Protein AF-A0A1V4QYN4-F1 (afdb_monomer)

Mean predicted aligned error: 6.26 Å

Structure (mmCIF, N/CA/C/O backbone):
data_AF-A0A1V4QYN4-F1
#
_entry.id   AF-A0A1V4QYN4-F1
#
loop_
_atom_site.group_PDB
_atom_site.id
_atom_site.type_symbol
_atom_site.label_atom_id
_atom_site.label_alt_id
_atom_site.label_comp_id
_atom_site.label_asym_id
_atom_site.label_entity_id
_atom_site.label_seq_id
_atom_site.pdbx_PDB_ins_code
_atom_site.Cartn_x
_atom_site.Cartn_y
_atom_site.Cartn_z
_atom_site.occupancy
_atom_site.B_iso_or_equiv
_atom_site.auth_seq_id
_atom_site.auth_comp_id
_atom_site.auth_asym_id
_atom_site.auth_atom_id
_atom_site.pdbx_PDB_model_num
ATOM 1 N N . ASN A 1 1 ? 9.919 11.932 0.056 1.00 75.44 1 ASN A N 1
ATOM 2 C CA . ASN A 1 1 ? 8.715 11.100 -0.126 1.00 75.44 1 ASN A CA 1
ATOM 3 C C . ASN A 1 1 ? 7.530 12.043 -0.105 1.00 75.44 1 ASN A C 1
ATOM 5 O O . ASN A 1 1 ? 7.481 12.871 0.798 1.00 75.44 1 ASN A O 1
ATOM 9 N N . THR A 1 2 ? 6.649 11.959 -1.093 1.00 84.62 2 THR A N 1
ATOM 10 C CA . THR A 1 2 ? 5.415 12.741 -1.140 1.00 84.62 2 THR A CA 1
ATOM 11 C C . THR A 1 2 ? 4.252 11.766 -1.206 1.00 84.62 2 THR A C 1
ATOM 13 O O . THR A 1 2 ? 4.179 10.945 -2.116 1.00 84.62 2 THR A O 1
ATOM 16 N N . ILE A 1 3 ? 3.348 11.860 -0.236 1.00 85.31 3 ILE A N 1
ATOM 17 C CA . ILE A 1 3 ? 2.154 11.022 -0.152 1.00 85.31 3 ILE A CA 1
ATOM 18 C C . ILE A 1 3 ? 0.945 11.941 -0.277 1.00 85.31 3 ILE A C 1
ATOM 20 O O . ILE A 1 3 ? 0.832 12.931 0.445 1.00 85.31 3 ILE A O 1
ATOM 24 N N . LEU A 1 4 ? 0.052 11.613 -1.202 1.00 85.38 4 LEU A N 1
ATOM 25 C CA . LEU A 1 4 ? -1.245 12.247 -1.376 1.00 85.38 4 LEU A CA 1
ATOM 26 C C . LEU A 1 4 ? -2.311 11.197 -1.075 1.00 85.38 4 LEU A C 1
ATOM 28 O O . LEU A 1 4 ? -2.322 10.134 -1.688 1.00 85.38 4 LEU A O 1
ATOM 32 N N . SER A 1 5 ? -3.200 11.479 -0.129 1.00 83.44 5 SER A N 1
ATOM 33 C CA . SER A 1 5 ? -4.277 10.563 0.245 1.00 83.44 5 SER A CA 1
ATOM 34 C C . SER A 1 5 ? -5.607 11.303 0.264 1.00 83.44 5 SER A C 1
ATOM 36 O O . SER A 1 5 ? -5.699 12.429 0.756 1.00 83.44 5 SER A O 1
ATOM 38 N N . ALA A 1 6 ? -6.630 10.668 -0.294 1.00 84.00 6 ALA A N 1
ATOM 39 C CA . ALA A 1 6 ? -8.005 11.131 -0.308 1.00 84.00 6 ALA A CA 1
ATOM 40 C C . ALA A 1 6 ? -8.902 10.021 0.245 1.00 84.00 6 ALA A C 1
ATOM 42 O O . ALA A 1 6 ? -8.938 8.915 -0.290 1.00 84.00 6 ALA A O 1
ATOM 43 N N . ASN A 1 7 ? -9.647 10.330 1.305 1.00 82.88 7 ASN A N 1
ATOM 44 C CA . ASN A 1 7 ? -10.558 9.391 1.952 1.00 82.88 7 ASN A CA 1
ATOM 45 C C . ASN A 1 7 ? -11.993 9.895 1.821 1.00 82.88 7 ASN A C 1
ATOM 47 O O . ASN A 1 7 ? -12.293 11.033 2.187 1.00 82.88 7 ASN A O 1
ATOM 51 N N . GLN A 1 8 ? -12.884 9.040 1.324 1.00 81.12 8 GLN A N 1
ATOM 52 C CA . GLN A 1 8 ? -14.311 9.316 1.231 1.00 81.12 8 GLN A CA 1
ATOM 53 C C . GLN A 1 8 ? -15.087 8.293 2.055 1.00 81.12 8 GLN A C 1
ATOM 55 O O . GLN A 1 8 ? -15.135 7.104 1.743 1.00 81.12 8 GLN A O 1
ATOM 60 N N . PHE A 1 9 ? -15.747 8.773 3.103 1.00 78.12 9 PHE A N 1
ATOM 61 C CA . PHE A 1 9 ? -16.709 7.971 3.848 1.00 78.12 9 PHE A CA 1
ATOM 62 C C . PHE A 1 9 ? -17.996 7.870 3.041 1.00 78.12 9 PHE A C 1
ATOM 64 O O . PHE A 1 9 ? -18.507 8.883 2.560 1.00 78.12 9 PHE A O 1
ATOM 71 N N . VAL A 1 10 ? -18.521 6.657 2.882 1.00 68.94 10 VAL A N 1
ATOM 72 C CA . VAL A 1 10 ? -19.767 6.458 2.142 1.00 68.94 10 VAL A CA 1
ATOM 73 C C . VAL A 1 10 ? -20.922 6.542 3.130 1.00 68.94 10 VAL A C 1
ATOM 75 O O . VAL A 1 10 ? -21.039 5.665 3.991 1.00 68.94 10 VAL A O 1
ATOM 78 N N . PRO A 1 11 ? -21.803 7.553 3.029 1.00 56.50 11 PRO A N 1
ATOM 79 C CA . PRO A 1 11 ? -23.058 7.542 3.761 1.00 56.50 11 PRO A CA 1
ATOM 80 C C . PRO A 1 11 ? -23.957 6.461 3.141 1.00 56.50 11 PRO A C 1
ATOM 82 O O . PRO A 1 11 ? -24.720 6.717 2.216 1.00 56.50 11 PRO A O 1
ATOM 85 N N . SER A 1 12 ? -23.814 5.222 3.609 1.00 56.56 12 SER A N 1
ATOM 86 C CA . SER A 1 12 ? -24.627 4.073 3.200 1.00 56.56 12 SER A CA 1
ATOM 87 C C . SER A 1 12 ? -25.455 3.551 4.386 1.00 56.56 12 SER A C 1
ATOM 89 O O . SER A 1 12 ? -25.139 3.873 5.536 1.00 56.56 12 SER A O 1
ATOM 91 N N . PRO A 1 13 ? -26.487 2.713 4.154 1.00 57.06 13 PRO A N 1
ATOM 92 C CA . PRO A 1 13 ? -27.211 2.024 5.229 1.00 57.06 13 PRO A CA 1
ATOM 93 C C . PRO A 1 13 ? -26.289 1.189 6.137 1.00 57.06 13 PRO A C 1
ATOM 95 O O . PRO A 1 13 ? -26.601 0.975 7.308 1.00 57.06 13 PRO A O 1
ATOM 98 N N . LEU A 1 14 ? -25.135 0.759 5.612 1.00 58.41 14 LEU A N 1
ATOM 99 C CA . LEU A 1 14 ? -24.019 0.201 6.369 1.00 58.41 14 LEU A CA 1
ATOM 100 C C . LEU A 1 14 ? -23.172 1.368 6.893 1.00 58.41 14 LEU A C 1
ATOM 102 O O . LEU A 1 14 ? -22.315 1.914 6.189 1.00 58.41 14 LEU A O 1
ATOM 106 N N . LYS A 1 15 ? -23.471 1.807 8.119 1.00 64.38 15 LYS A N 1
ATOM 107 C CA . LYS A 1 15 ? -22.737 2.889 8.782 1.00 64.38 15 LYS A CA 1
ATOM 108 C C . LYS A 1 15 ? -21.242 2.536 8.857 1.00 64.38 15 LYS A C 1
ATOM 110 O O . LYS A 1 15 ? -20.898 1.393 9.140 1.00 64.38 15 LYS A O 1
ATOM 115 N N . HIS A 1 16 ? -20.380 3.538 8.666 1.00 75.69 16 HIS A N 1
ATOM 116 C CA . HIS A 1 16 ? -18.927 3.493 8.909 1.00 75.69 16 HIS A CA 1
ATOM 117 C C . HIS A 1 16 ? -18.035 2.779 7.872 1.00 75.69 16 HIS A C 1
ATOM 119 O O . HIS A 1 16 ? -16.859 2.536 8.141 1.00 75.69 16 HIS A O 1
ATOM 125 N N . HIS A 1 17 ? -18.551 2.498 6.676 1.00 88.31 17 HIS A N 1
ATOM 126 C CA . HIS A 1 17 ? -17.729 2.066 5.542 1.00 88.31 17 HIS A CA 1
ATOM 127 C C . HIS A 1 17 ? -17.069 3.268 4.848 1.00 88.31 17 HIS A C 1
ATOM 129 O O . HIS A 1 17 ? -17.608 4.380 4.845 1.00 88.31 17 HIS A O 1
ATOM 135 N N . GLY A 1 18 ? -15.911 3.055 4.227 1.00 88.81 18 GLY A N 1
ATOM 136 C CA . GLY A 1 18 ? -15.192 4.121 3.533 1.00 88.81 18 GLY A CA 1
ATOM 137 C C . GLY A 1 18 ? -14.299 3.611 2.416 1.00 88.81 18 GLY A C 1
ATOM 138 O O . GLY A 1 18 ? -13.887 2.455 2.417 1.00 88.81 18 GLY A O 1
ATOM 139 N N . PHE A 1 19 ? -13.998 4.497 1.476 1.00 90.88 19 PHE A N 1
ATOM 140 C CA . PHE A 1 19 ? -12.993 4.282 0.447 1.00 90.88 19 PHE A CA 1
ATOM 141 C C . PHE A 1 19 ? -11.798 5.198 0.693 1.00 90.88 19 PHE A C 1
ATOM 143 O O . PHE A 1 19 ? -11.971 6.370 1.036 1.00 90.88 19 PHE A O 1
ATOM 150 N N . GLY A 1 20 ? -10.599 4.663 0.504 1.00 91.94 20 GLY A N 1
ATOM 151 C CA . GLY A 1 20 ? -9.348 5.406 0.522 1.00 91.94 20 GLY A CA 1
ATOM 152 C C . GLY A 1 20 ? -8.654 5.286 -0.825 1.00 91.94 20 GLY A C 1
ATOM 153 O O . GLY A 1 20 ? -8.543 4.194 -1.372 1.00 91.94 20 GLY A O 1
ATOM 154 N N . LEU A 1 21 ? -8.192 6.407 -1.365 1.00 93.88 21 LEU A N 1
ATOM 155 C CA . LEU A 1 21 ? -7.305 6.453 -2.518 1.00 93.88 21 LEU A CA 1
ATOM 156 C C . LEU A 1 21 ? -6.004 7.116 -2.080 1.00 93.88 21 LEU A C 1
ATOM 158 O O . LEU A 1 21 ? -6.004 8.267 -1.646 1.00 93.88 21 LEU A O 1
ATOM 162 N N . THR A 1 22 ? -4.893 6.407 -2.223 1.00 95.25 22 THR A N 1
ATOM 163 C CA . THR A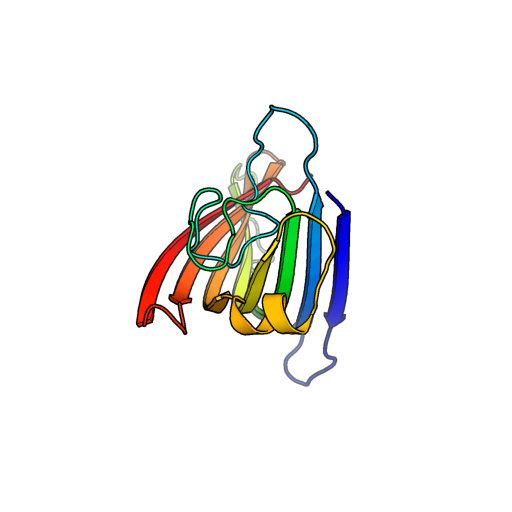 1 22 ? -3.571 6.899 -1.840 1.00 95.25 22 THR A CA 1
ATOM 164 C C . THR A 1 22 ? -2.625 6.810 -3.024 1.00 95.25 22 THR A C 1
ATOM 166 O O . THR A 1 22 ? -2.465 5.750 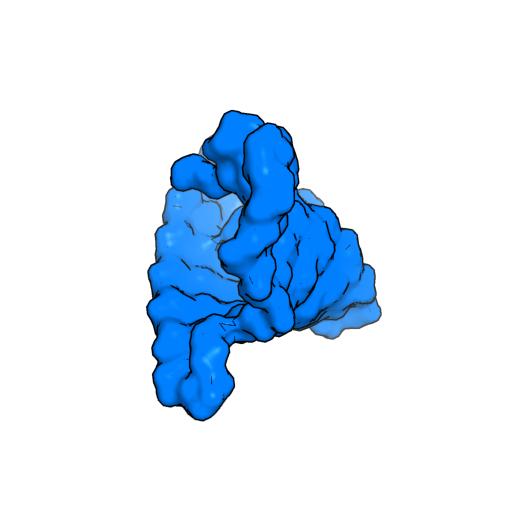-3.616 1.00 95.25 22 THR A O 1
ATOM 169 N N . ALA A 1 23 ? -1.972 7.919 -3.351 1.00 95.19 23 ALA A N 1
ATOM 170 C CA . ALA A 1 23 ? -0.875 7.985 -4.299 1.00 95.19 23 ALA A CA 1
ATOM 171 C C . ALA A 1 23 ? 0.414 8.342 -3.548 1.00 95.19 23 ALA A C 1
ATOM 173 O O . ALA A 1 23 ? 0.484 9.353 -2.850 1.00 95.19 23 ALA A O 1
ATOM 174 N N . SER A 1 24 ? 1.441 7.512 -3.683 1.00 95.00 24 SER A N 1
ATOM 175 C CA . SER A 1 24 ? 2.729 7.673 -3.012 1.00 95.00 24 SER A CA 1
ATOM 176 C C . SER A 1 24 ? 3.826 7.746 -4.057 1.00 95.00 24 SER A C 1
ATOM 178 O O . SER A 1 24 ? 3.963 6.840 -4.880 1.00 95.00 24 SER A O 1
ATOM 180 N N . ILE A 1 25 ? 4.592 8.836 -4.038 1.00 94.06 25 ILE A N 1
ATOM 181 C CA . ILE A 1 25 ? 5.747 9.028 -4.906 1.00 94.06 25 ILE A CA 1
ATOM 182 C C . ILE A 1 25 ? 7.011 9.182 -4.067 1.00 94.06 25 ILE A C 1
ATOM 184 O O . ILE A 1 25 ? 7.170 10.096 -3.249 1.00 94.06 25 ILE A O 1
ATOM 188 N N . GLN A 1 26 ? 7.961 8.290 -4.311 1.00 93.44 26 GLN A N 1
ATOM 189 C CA . GLN A 1 26 ? 9.272 8.333 -3.688 1.00 93.44 26 GLN A CA 1
ATOM 190 C C . GLN A 1 26 ? 10.321 8.560 -4.763 1.00 93.44 26 GLN A C 1
ATOM 192 O O . GLN A 1 26 ? 10.344 7.879 -5.781 1.00 93.44 26 GLN A O 1
ATOM 197 N N . GLN A 1 27 ? 11.191 9.538 -4.535 1.00 91.69 27 GLN A N 1
ATOM 198 C CA . GLN A 1 27 ? 12.322 9.837 -5.400 1.00 91.69 27 GLN A CA 1
ATOM 199 C C . GLN A 1 27 ? 13.576 9.883 -4.543 1.00 91.69 27 GLN A C 1
ATOM 201 O O . GLN A 1 27 ? 13.604 10.552 -3.508 1.00 91.69 27 GLN A O 1
ATOM 206 N N . GLN A 1 28 ? 14.595 9.161 -4.984 1.00 87.69 28 GLN A N 1
ATOM 207 C CA . GLN A 1 28 ? 15.888 9.082 -4.333 1.00 87.69 28 GLN A CA 1
ATOM 208 C C . GLN A 1 28 ? 16.974 9.602 -5.273 1.00 87.69 28 GLN A C 1
ATOM 210 O O . GLN A 1 28 ? 16.979 9.321 -6.472 1.00 87.69 28 GLN A O 1
ATOM 215 N N . SER A 1 29 ? 17.920 10.350 -4.717 1.00 84.38 29 SER A N 1
ATOM 216 C CA . SER A 1 29 ? 19.093 10.861 -5.425 1.00 84.38 29 SER A CA 1
ATOM 217 C C . SER A 1 29 ? 20.367 10.510 -4.664 1.00 84.38 29 SER A C 1
ATOM 219 O O . SER A 1 29 ? 20.370 10.514 -3.434 1.00 84.38 29 SER A O 1
ATOM 221 N N . GLY A 1 30 ? 21.461 10.267 -5.388 1.00 83.88 30 GLY A N 1
ATOM 222 C CA . GLY A 1 30 ? 22.762 9.929 -4.805 1.00 83.88 30 GLY A CA 1
ATOM 223 C C . GLY A 1 30 ? 22.985 8.424 -4.620 1.00 83.88 30 GLY A C 1
ATOM 224 O O . GLY A 1 30 ? 22.362 7.612 -5.302 1.00 83.88 30 GLY A O 1
ATOM 225 N N . LEU A 1 31 ? 23.920 8.075 -3.730 1.00 80.19 31 LEU A N 1
ATOM 226 C CA . LEU A 1 31 ? 24.398 6.700 -3.496 1.00 80.19 31 LEU A CA 1
ATOM 227 C C . LEU A 1 31 ? 23.699 5.980 -2.329 1.00 80.19 31 LEU A C 1
ATOM 229 O O . LEU A 1 31 ? 23.931 4.794 -2.120 1.00 80.19 31 LEU A O 1
ATOM 233 N N . LEU A 1 32 ? 22.886 6.689 -1.542 1.00 79.62 32 LEU A N 1
ATOM 234 C CA . LEU A 1 32 ? 22.200 6.127 -0.377 1.00 79.62 32 LEU A CA 1
ATOM 235 C C . LEU A 1 32 ? 20.880 5.498 -0.798 1.00 79.62 32 LEU A C 1
ATOM 237 O O . LEU A 1 32 ? 20.100 6.179 -1.455 1.00 79.62 32 LEU A O 1
ATOM 241 N N . TYR A 1 33 ? 20.630 4.256 -0.374 1.00 79.31 33 TYR A N 1
ATOM 242 C CA . TYR A 1 33 ? 19.381 3.526 -0.597 1.00 79.31 33 TYR A CA 1
ATOM 243 C C . TYR A 1 33 ? 18.502 3.539 0.651 1.00 79.31 33 TYR A C 1
ATOM 245 O O . TYR A 1 33 ? 18.965 3.229 1.748 1.00 79.31 33 TYR A O 1
ATOM 253 N N . TYR A 1 34 ? 17.233 3.901 0.472 1.00 81.06 34 TYR A N 1
ATOM 254 C CA . TYR A 1 34 ? 16.231 3.909 1.533 1.00 81.06 34 TYR A CA 1
ATOM 255 C C . TYR A 1 34 ? 15.158 2.859 1.280 1.00 81.06 34 TYR A C 1
ATOM 257 O O . TYR A 1 34 ? 14.868 2.500 0.138 1.00 81.06 34 TYR A O 1
ATOM 265 N N . ASN A 1 35 ? 14.514 2.427 2.361 1.00 85.75 35 ASN A N 1
ATOM 266 C CA . ASN A 1 35 ? 13.350 1.565 2.268 1.00 85.75 35 ASN A CA 1
ATOM 267 C C . ASN A 1 35 ? 12.219 2.282 1.491 1.00 85.75 35 ASN A C 1
ATOM 269 O O . ASN A 1 35 ? 11.914 3.454 1.732 1.00 85.75 35 ASN A O 1
ATOM 273 N N . LYS A 1 36 ? 11.624 1.564 0.534 1.00 89.25 36 LYS A N 1
ATOM 274 C CA . LYS A 1 36 ? 10.545 2.016 -0.352 1.00 89.25 36 LYS A CA 1
ATOM 275 C C . LYS A 1 36 ? 9.197 1.351 -0.058 1.00 89.25 36 LYS A C 1
ATOM 277 O O . LYS A 1 36 ? 8.268 1.545 -0.830 1.00 89.25 36 LYS A O 1
ATOM 282 N N . SER A 1 37 ? 9.036 0.627 1.054 1.00 87.06 37 SER A N 1
ATOM 283 C CA . SER A 1 37 ? 7.808 -0.119 1.390 1.00 87.06 37 SER A CA 1
ATOM 284 C C . SER A 1 37 ? 6.518 0.717 1.349 1.00 87.06 37 SER A C 1
ATOM 286 O O . SER A 1 37 ? 5.452 0.149 1.160 1.00 87.06 37 SER A O 1
ATOM 288 N N . MET A 1 38 ? 6.589 2.048 1.491 1.00 87.50 38 MET A N 1
ATOM 289 C CA . MET A 1 38 ? 5.427 2.950 1.382 1.00 87.50 38 MET A CA 1
ATOM 290 C C . MET A 1 38 ? 5.103 3.413 -0.051 1.00 87.50 38 MET A C 1
ATOM 292 O O . MET A 1 38 ? 4.126 4.131 -0.251 1.00 87.50 38 MET A O 1
ATOM 296 N N . SER A 1 39 ? 5.937 3.094 -1.042 1.00 92.31 39 SER A N 1
ATOM 297 C CA . SER A 1 39 ? 5.796 3.518 -2.446 1.00 92.31 39 SER A CA 1
ATOM 298 C C . SER A 1 39 ? 5.863 2.351 -3.436 1.00 92.31 39 SER A C 1
ATOM 300 O O . SER A 1 39 ? 5.977 2.573 -4.638 1.00 92.31 39 SER A O 1
ATOM 302 N N . ILE A 1 40 ? 5.744 1.116 -2.940 1.00 95.06 40 ILE A N 1
ATOM 303 C CA . ILE A 1 40 ? 5.673 -0.109 -3.743 1.00 95.06 40 ILE A CA 1
ATOM 304 C C . ILE A 1 40 ? 4.405 -0.903 -3.391 1.00 95.06 40 ILE A C 1
ATOM 306 O O . ILE A 1 40 ? 3.922 -0.797 -2.261 1.00 95.06 40 ILE A O 1
ATOM 310 N N . PRO A 1 41 ? 3.853 -1.710 -4.313 1.00 96.12 41 PRO A N 1
ATOM 311 C CA . PRO A 1 41 ? 2.653 -2.497 -4.036 1.00 96.12 41 PRO A CA 1
ATOM 312 C C . PRO A 1 41 ? 2.868 -3.507 -2.903 1.00 96.12 41 PRO A C 1
ATOM 314 O O . PRO A 1 41 ? 3.937 -4.120 -2.797 1.00 96.12 41 PRO A O 1
ATOM 317 N N . ARG A 1 42 ? 1.841 -3.742 -2.074 1.00 95.19 42 ARG A N 1
ATOM 318 C CA . ARG A 1 42 ? 1.921 -4.724 -0.981 1.00 95.19 42 ARG A CA 1
ATOM 319 C C . ARG A 1 42 ? 2.320 -6.099 -1.504 1.00 95.19 42 ARG A C 1
ATOM 321 O O . ARG A 1 42 ? 1.794 -6.564 -2.512 1.00 95.19 42 ARG A O 1
ATOM 328 N N . GLY A 1 43 ? 3.222 -6.759 -0.781 1.00 93.31 43 GLY A N 1
ATOM 329 C CA . GLY A 1 43 ? 3.745 -8.083 -1.119 1.00 93.31 43 GLY A CA 1
ATOM 330 C C . GLY A 1 43 ? 5.055 -8.070 -1.910 1.00 93.31 43 GLY A C 1
ATOM 331 O O . GLY A 1 43 ? 5.663 -9.133 -2.036 1.00 93.31 43 GLY A O 1
ATOM 332 N N . TYR A 1 44 ? 5.504 -6.921 -2.421 1.00 94.88 44 TYR A N 1
ATOM 333 C CA . TYR A 1 44 ? 6.829 -6.761 -3.034 1.00 94.88 44 TYR A CA 1
ATOM 334 C C . TYR A 1 44 ? 7.846 -6.175 -2.050 1.00 94.88 44 TYR A C 1
ATOM 336 O O . TYR A 1 44 ? 7.479 -5.599 -1.023 1.00 94.88 44 TYR A O 1
ATOM 344 N N . SER A 1 45 ? 9.124 -6.348 -2.375 1.00 93.25 45 SER A N 1
ATOM 345 C CA . SER A 1 45 ? 10.261 -5.765 -1.666 1.00 93.25 45 SER A CA 1
ATOM 346 C C . SER A 1 45 ? 10.809 -4.539 -2.399 1.00 93.25 45 SER A C 1
ATOM 348 O O . SER A 1 45 ? 10.631 -4.390 -3.606 1.00 93.25 45 SER A O 1
ATOM 350 N N . SER A 1 46 ? 11.519 -3.668 -1.677 1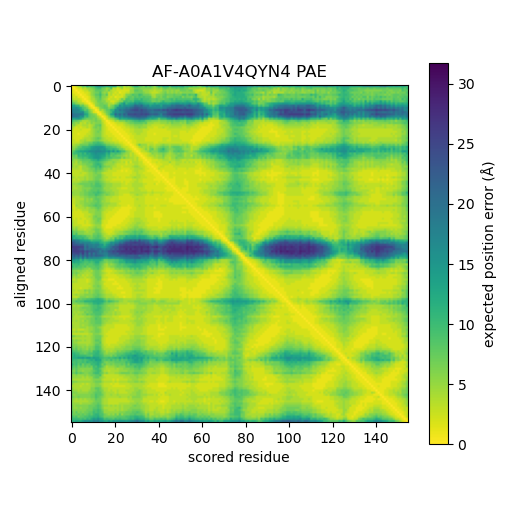.00 91.44 46 SER A N 1
ATOM 351 C CA . SER A 1 46 ? 12.203 -2.498 -2.250 1.00 91.44 46 SER A CA 1
ATOM 352 C C . SER A 1 46 ? 13.330 -2.847 -3.217 1.00 91.44 46 SER A C 1
ATOM 354 O O . SER A 1 46 ? 13.832 -1.946 -3.885 1.00 91.44 46 SER A O 1
ATOM 356 N N . ASP A 1 47 ? 13.720 -4.118 -3.241 1.00 91.94 47 ASP A N 1
ATOM 357 C CA . ASP A 1 47 ? 14.851 -4.656 -3.994 1.00 91.94 47 ASP A CA 1
ATOM 358 C C . ASP A 1 47 ? 14.366 -5.589 -5.122 1.00 91.94 47 ASP A C 1
ATOM 360 O O . ASP A 1 47 ? 15.169 -6.255 -5.770 1.00 91.94 47 ASP A O 1
ATOM 364 N N . ASP A 1 48 ? 13.048 -5.670 -5.348 1.00 93.12 48 ASP A N 1
ATOM 365 C CA . ASP A 1 48 ? 12.482 -6.476 -6.427 1.00 93.12 48 ASP A CA 1
ATOM 366 C C . ASP A 1 48 ? 12.741 -5.796 -7.785 1.00 93.12 48 ASP A C 1
ATOM 368 O O . ASP A 1 48 ? 12.180 -4.744 -8.086 1.00 93.12 48 ASP A O 1
ATOM 372 N N . GLU A 1 49 ? 13.515 -6.446 -8.658 1.00 93.31 49 GLU A N 1
ATOM 373 C CA . GLU A 1 49 ? 13.712 -6.007 -10.056 1.00 93.31 49 GLU A CA 1
ATOM 374 C C . GLU A 1 49 ? 12.394 -6.036 -10.861 1.00 93.31 49 GLU A C 1
ATOM 376 O O . GLU A 1 49 ? 12.210 -5.361 -11.876 1.00 93.31 49 GLU A O 1
ATOM 381 N N . ALA A 1 50 ? 11.430 -6.848 -10.417 1.00 91.62 50 ALA A N 1
ATOM 382 C CA . ALA A 1 50 ? 10.141 -6.995 -11.070 1.00 91.62 50 ALA A CA 1
ATOM 383 C C . ALA A 1 50 ? 9.322 -5.699 -10.985 1.00 91.62 50 ALA A C 1
ATOM 385 O O . ALA A 1 50 ? 8.809 -5.339 -9.931 1.00 91.62 5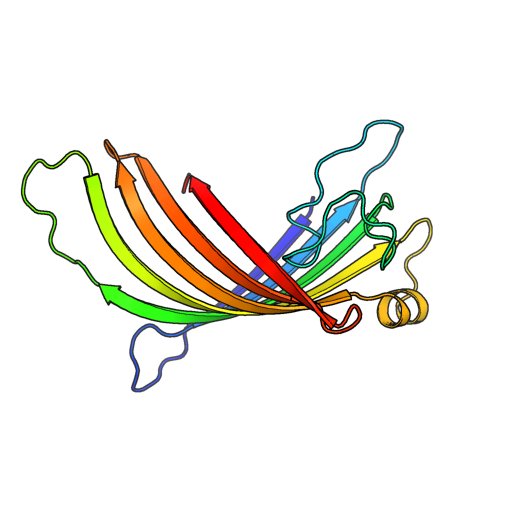0 ALA A O 1
ATOM 386 N N . GLY A 1 51 ? 9.118 -5.051 -12.135 1.00 92.88 51 GLY A N 1
ATOM 387 C CA . GLY A 1 51 ? 8.414 -3.768 -12.189 1.00 92.88 51 GLY A CA 1
ATOM 388 C C . GLY A 1 51 ? 9.293 -2.598 -11.776 1.00 92.88 51 GLY A C 1
ATOM 389 O O . GLY A 1 51 ? 8.759 -1.555 -11.401 1.00 92.88 51 GLY A O 1
ATOM 390 N N . ASP A 1 52 ? 10.613 -2.789 -11.855 1.00 95.31 52 ASP A N 1
ATOM 391 C CA . ASP A 1 52 ? 11.625 -1.770 -11.612 1.00 95.31 52 ASP A CA 1
ATOM 392 C C . ASP A 1 52 ? 11.544 -1.188 -10.186 1.00 95.31 52 ASP A C 1
ATOM 394 O O . ASP A 1 52 ? 11.926 -0.041 -9.947 1.00 95.31 52 ASP A O 1
ATOM 398 N N . LEU A 1 53 ? 11.009 -1.951 -9.222 1.00 94.25 53 LEU A N 1
ATOM 399 C CA . LEU A 1 53 ? 10.764 -1.474 -7.855 1.00 94.25 53 LEU A CA 1
ATOM 400 C C . LEU A 1 53 ? 12.070 -1.199 -7.102 1.00 94.25 53 LEU A C 1
ATOM 402 O O . LEU A 1 53 ? 12.080 -0.403 -6.160 1.00 94.25 53 LEU A O 1
ATOM 406 N N . ASP A 1 54 ? 13.177 -1.792 -7.549 1.00 92.75 54 ASP A N 1
ATOM 407 C CA . ASP A 1 54 ? 14.554 -1.563 -7.110 1.00 92.75 54 ASP A CA 1
ATOM 408 C C . ASP A 1 54 ? 15.134 -0.207 -7.561 1.00 92.75 54 ASP A C 1
ATOM 410 O O . ASP A 1 54 ? 16.049 0.316 -6.914 1.00 92.75 54 ASP A O 1
ATOM 414 N N . LEU A 1 55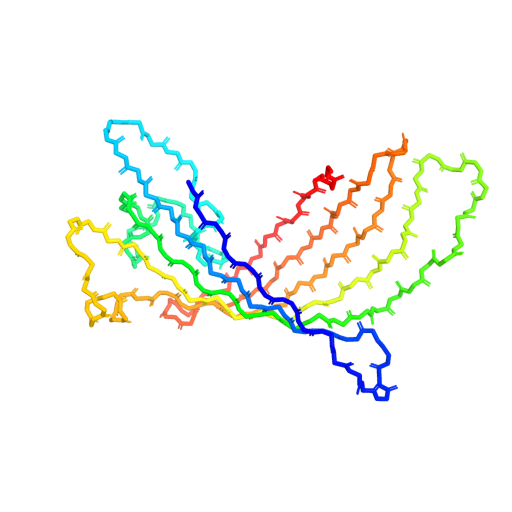 ? 14.529 0.460 -8.550 1.00 92.81 55 LEU A N 1
ATOM 415 C CA . LEU A 1 55 ? 14.997 1.754 -9.053 1.00 92.81 55 LEU A CA 1
ATOM 416 C C . LEU A 1 55 ? 14.776 2.922 -8.073 1.00 92.81 55 LEU A C 1
ATOM 418 O O . LEU A 1 55 ? 14.141 2.821 -7.014 1.00 92.81 55 LEU A O 1
ATOM 422 N N . LYS A 1 56 ? 15.362 4.075 -8.424 1.00 91.81 56 LYS A N 1
ATOM 423 C CA . LYS A 1 56 ? 15.452 5.279 -7.576 1.00 91.81 56 LYS A CA 1
ATOM 424 C C . LYS A 1 56 ? 14.132 6.015 -7.392 1.00 91.81 56 LYS A C 1
ATOM 426 O O . LYS A 1 56 ? 13.983 6.761 -6.421 1.00 91.81 56 LYS A O 1
ATOM 431 N N . LYS A 1 57 ? 13.208 5.882 -8.339 1.00 93.38 57 LYS A N 1
ATOM 432 C CA . LYS A 1 57 ? 11.918 6.566 -8.311 1.00 93.38 57 LYS A CA 1
ATOM 433 C C . LYS A 1 57 ? 10.815 5.530 -8.365 1.00 93.38 57 LYS A C 1
ATOM 435 O O . LYS A 1 57 ? 10.914 4.600 -9.150 1.00 93.38 57 LYS A O 1
ATOM 440 N N . ASN A 1 58 ? 9.805 5.687 -7.521 1.00 95.00 58 ASN A N 1
ATOM 441 C CA . ASN A 1 58 ? 8.676 4.775 -7.414 1.00 95.00 58 ASN A CA 1
ATOM 442 C C . ASN A 1 58 ? 7.377 5.551 -7.284 1.00 95.00 58 ASN A C 1
ATOM 444 O O . ASN A 1 58 ? 7.333 6.620 -6.668 1.00 95.00 58 ASN A O 1
ATOM 448 N N . LEU A 1 59 ? 6.336 4.994 -7.893 1.00 95.94 59 LEU A N 1
ATOM 449 C CA . LEU A 1 59 ? 4.979 5.498 -7.841 1.00 95.94 59 LEU A CA 1
ATOM 450 C C . LEU A 1 59 ? 4.088 4.321 -7.484 1.00 95.94 59 LEU A C 1
ATOM 452 O O . LEU A 1 59 ? 4.126 3.281 -8.139 1.00 95.94 59 LEU A O 1
ATOM 456 N N . LEU A 1 60 ? 3.272 4.523 -6.463 1.00 97.12 60 LEU A N 1
ATOM 457 C CA . LEU A 1 60 ? 2.243 3.599 -6.029 1.00 97.12 60 LEU A CA 1
ATOM 458 C C . LEU A 1 60 ? 0.915 4.335 -6.018 1.00 97.12 60 LEU A C 1
ATOM 460 O O . LEU A 1 60 ? 0.814 5.423 -5.461 1.00 97.12 60 LEU A O 1
ATOM 464 N N . THR A 1 61 ? -0.106 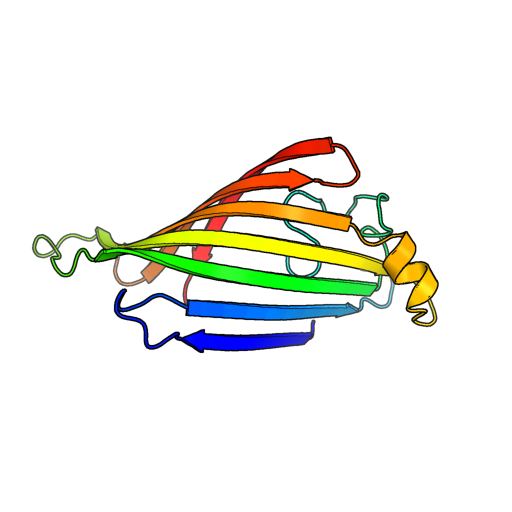3.703 -6.578 1.00 96.88 61 THR A N 1
ATOM 465 C CA . THR A 1 61 ? -1.505 4.051 -6.348 1.00 96.88 61 THR A CA 1
ATOM 466 C C . THR A 1 61 ? -2.175 2.887 -5.631 1.00 96.88 61 THR A C 1
ATOM 468 O O . THR A 1 61 ? -2.085 1.752 -6.088 1.00 96.88 61 THR A O 1
ATOM 471 N N . SER A 1 62 ? -2.833 3.164 -4.514 1.00 97.00 62 SER A N 1
ATOM 472 C CA . SER A 1 62 ? -3.571 2.202 -3.700 1.00 97.00 62 SER A CA 1
ATOM 473 C C . SER A 1 62 ? -5.022 2.647 -3.594 1.00 97.00 62 SER A C 1
ATOM 475 O O . SER A 1 62 ? -5.298 3.805 -3.274 1.00 97.00 62 SER A O 1
ATOM 477 N N . LEU A 1 63 ? -5.938 1.726 -3.872 1.00 96.75 63 LEU A N 1
ATOM 478 C CA . LEU A 1 63 ? -7.364 1.870 -3.623 1.00 96.75 63 LEU A CA 1
ATOM 479 C C . LEU A 1 63 ? -7.764 0.891 -2.524 1.00 96.75 63 LEU A C 1
ATOM 481 O O . LEU A 1 63 ? -7.546 -0.314 -2.648 1.00 96.75 63 LEU A O 1
ATOM 485 N N . GLU A 1 64 ? -8.404 1.400 -1.481 1.00 95.12 64 GLU A N 1
ATOM 486 C CA . GLU A 1 64 ? -8.836 0.615 -0.334 1.00 95.12 64 GLU A CA 1
ATOM 487 C C . GLU A 1 64 ? -10.317 0.819 -0.055 1.00 95.12 64 GLU A C 1
ATOM 489 O O . GLU A 1 64 ? -10.851 1.923 -0.147 1.00 95.12 64 GLU A O 1
ATOM 494 N N . TYR A 1 65 ? -10.986 -0.267 0.306 1.00 94.06 65 TYR A N 1
ATOM 495 C CA . TYR A 1 65 ? -12.338 -0.266 0.833 1.00 94.06 65 TYR A CA 1
ATOM 496 C C . TYR A 1 65 ? -12.298 -0.777 2.263 1.00 94.06 65 TYR A C 1
ATOM 498 O O . TYR A 1 65 ? -11.985 -1.943 2.503 1.00 94.06 65 TYR A O 1
ATOM 506 N N . HIS A 1 66 ? -12.630 0.090 3.208 1.00 91.81 66 HIS A N 1
ATOM 507 C CA . HIS A 1 66 ? -12.613 -0.197 4.632 1.00 91.81 66 HIS A CA 1
ATOM 508 C C . HIS A 1 66 ? -14.024 -0.475 5.134 1.00 91.81 66 HIS A C 1
ATOM 510 O O . HIS A 1 66 ? -14.964 0.272 4.844 1.00 91.81 66 HIS A O 1
ATOM 516 N N . PHE A 1 67 ? -14.155 -1.520 5.942 1.00 90.62 67 PHE A N 1
ATOM 517 C CA . PHE A 1 67 ? -15.391 -1.863 6.626 1.00 90.62 67 PHE A CA 1
ATOM 518 C C . PHE A 1 67 ? -15.100 -2.228 8.087 1.00 90.62 67 PHE A C 1
ATOM 520 O O . PHE A 1 67 ? -14.166 -2.983 8.377 1.00 90.62 67 PHE A O 1
ATOM 527 N N . PRO A 1 68 ? -15.876 -1.701 9.041 1.00 88.81 68 PRO A N 1
ATOM 528 C CA . PRO A 1 68 ? -15.724 -2.079 10.432 1.00 88.81 68 PRO A CA 1
ATOM 529 C C . PRO A 1 68 ? -16.323 -3.461 10.663 1.00 88.81 68 PRO A C 1
ATOM 531 O O . PRO A 1 68 ? -17.400 -3.777 10.163 1.00 88.81 68 PRO A O 1
ATOM 534 N N . ILE A 1 69 ? -15.629 -4.276 11.449 1.00 87.69 69 ILE A N 1
ATOM 535 C CA . ILE A 1 69 ? -16.100 -5.605 11.845 1.00 87.69 69 ILE A CA 1
ATOM 536 C C . ILE A 1 69 ? -16.668 -5.543 13.258 1.00 87.69 69 ILE A C 1
ATOM 538 O O . ILE A 1 69 ? -17.765 -6.036 13.509 1.00 87.69 69 ILE A O 1
ATOM 542 N N . LEU A 1 70 ? -15.929 -4.925 14.182 1.00 85.19 70 LEU A N 1
ATOM 543 C CA . LEU A 1 70 ? -16.323 -4.839 15.581 1.00 85.19 70 LEU A CA 1
ATOM 544 C C . LEU A 1 70 ? -15.859 -3.519 16.188 1.00 85.19 70 LEU A C 1
ATOM 546 O O . LEU A 1 70 ? -14.663 -3.232 16.203 1.00 85.19 70 LEU A O 1
ATOM 550 N N . TYR A 1 71 ? -16.814 -2.763 16.726 1.00 80.88 71 TYR A N 1
ATOM 551 C CA . TYR A 1 71 ? -16.552 -1.657 17.640 1.00 80.88 71 TYR A CA 1
ATOM 552 C C . TYR A 1 71 ? -16.594 -2.192 19.058 1.00 80.88 71 TYR A C 1
ATOM 554 O O . TYR A 1 71 ? -17.638 -2.649 19.531 1.00 80.88 71 TYR A O 1
ATOM 562 N N . THR A 1 72 ? -15.457 -2.138 19.730 1.00 72.69 72 THR A N 1
ATOM 563 C CA . THR A 1 72 ? -15.358 -2.546 21.123 1.00 72.69 72 THR A CA 1
ATOM 564 C C . THR A 1 72 ? -15.296 -1.265 21.943 1.00 72.69 72 THR A C 1
ATOM 566 O O . THR A 1 72 ? -14.282 -0.945 22.542 1.00 72.69 72 THR A O 1
ATOM 569 N N . ASP A 1 73 ? -16.402 -0.512 21.985 1.00 63.25 73 ASP A N 1
ATOM 570 C CA . ASP A 1 73 ? -16.543 0.731 22.776 1.00 63.25 73 ASP A CA 1
ATOM 571 C C . ASP A 1 73 ? -16.530 0.470 24.306 1.00 63.25 73 ASP A C 1
ATOM 573 O O . ASP A 1 73 ? -17.130 1.196 25.100 1.00 63.25 73 ASP A O 1
ATOM 577 N N . ARG A 1 74 ? -15.908 -0.627 24.754 1.00 56.66 74 ARG A N 1
ATOM 578 C CA . ARG A 1 74 ? -15.859 -1.075 26.146 1.00 56.66 74 ARG A CA 1
ATOM 579 C C . ARG A 1 74 ? -14.445 -1.518 26.497 1.00 56.66 74 ARG A C 1
ATOM 581 O O . ARG A 1 74 ? -14.067 -2.663 26.265 1.00 56.66 74 ARG A O 1
ATOM 588 N N . GLY A 1 75 ? -13.694 -0.621 27.130 1.00 56.19 75 GLY A N 1
ATOM 589 C CA . GLY A 1 75 ? -12.521 -1.001 27.911 1.00 56.19 75 GLY A CA 1
ATOM 590 C C . GLY A 1 75 ? -12.954 -1.725 29.189 1.00 56.19 75 GLY A C 1
ATOM 591 O O . GLY A 1 75 ? -13.842 -1.258 29.906 1.00 56.19 75 GLY A O 1
ATOM 592 N N . LEU A 1 76 ? -12.349 -2.874 29.490 1.00 52.66 76 LEU A N 1
ATOM 593 C CA . LEU A 1 76 ? -12.525 -3.544 30.780 1.00 52.66 76 LEU A CA 1
ATOM 594 C C . LEU A 1 76 ? -11.630 -2.866 31.835 1.00 52.66 76 LEU A C 1
ATOM 596 O O . LEU A 1 76 ? -10.513 -3.299 32.087 1.00 52.66 76 LEU A O 1
ATOM 600 N N . GLY A 1 77 ? -12.120 -1.797 32.470 1.00 56.91 77 GLY A N 1
ATOM 601 C CA . GLY A 1 77 ? -11.457 -1.161 33.622 1.00 56.91 77 GLY A CA 1
ATOM 602 C C . GLY A 1 77 ? -10.107 -0.488 33.313 1.00 56.91 77 GLY A C 1
ATOM 603 O O . GLY A 1 77 ? -9.883 -0.008 32.208 1.00 56.91 77 GLY A O 1
ATOM 604 N N . LEU A 1 78 ? -9.203 -0.447 34.304 1.00 58.69 78 LEU A N 1
ATOM 605 C CA . LEU A 1 78 ? -7.835 0.115 34.237 1.00 58.69 78 LEU A CA 1
ATOM 606 C C . LEU A 1 78 ? -6.850 -0.742 33.402 1.00 58.69 78 LEU A C 1
ATOM 608 O O . LEU A 1 78 ? -5.654 -0.781 33.696 1.00 58.69 78 LEU A O 1
ATOM 612 N N . MET A 1 79 ? -7.325 -1.507 32.416 1.00 61.81 79 MET A N 1
ATOM 613 C CA . MET A 1 79 ? -6.452 -2.401 31.657 1.00 61.81 79 MET A CA 1
ATOM 614 C C . MET A 1 79 ? -5.480 -1.613 30.776 1.00 61.81 79 MET A C 1
ATOM 616 O O . MET A 1 79 ? -5.864 -0.740 30.006 1.00 61.81 79 MET A O 1
ATOM 620 N N . LEU A 1 80 ? -4.201 -1.988 30.872 1.00 70.44 80 LEU A N 1
ATOM 621 C CA . LEU A 1 80 ? -3.089 -1.411 30.111 1.00 70.44 80 LEU A CA 1
ATOM 622 C C . LEU A 1 80 ? -3.190 -1.684 28.603 1.00 70.44 80 LEU A C 1
ATOM 624 O O . LEU A 1 80 ? -2.445 -1.079 27.844 1.00 70.44 80 LEU A O 1
ATOM 628 N N . TYR A 1 81 ? -4.073 -2.595 28.190 1.00 77.19 81 TYR A N 1
ATOM 629 C CA . TYR A 1 81 ? -4.357 -2.961 26.808 1.00 77.19 81 TYR A CA 1
ATOM 630 C C . TYR A 1 81 ? -5.860 -2.825 26.562 1.00 77.19 81 TYR A C 1
ATOM 632 O O . TYR A 1 81 ? -6.650 -3.501 27.228 1.00 77.19 81 TYR A O 1
ATOM 640 N N . HIS A 1 82 ? -6.255 -1.988 25.605 1.00 79.81 82 HIS A N 1
ATOM 641 C CA . HIS A 1 82 ? -7.636 -1.907 25.134 1.00 79.81 82 HIS A CA 1
ATOM 642 C C . HIS A 1 82 ? -7.703 -2.035 23.614 1.00 79.81 82 HIS A C 1
ATOM 644 O O . HIS A 1 82 ? -6.830 -1.542 22.906 1.00 79.81 82 HIS A O 1
ATOM 650 N N . VAL A 1 83 ? -8.734 -2.718 23.115 1.00 82.62 83 VAL A N 1
ATOM 651 C CA . VAL A 1 83 ? -9.043 -2.820 21.683 1.00 82.62 83 VAL A CA 1
ATOM 652 C C . VAL A 1 83 ? -10.205 -1.892 21.401 1.00 82.62 83 VAL A C 1
ATOM 654 O O . VAL A 1 83 ? -11.247 -2.045 22.026 1.00 82.62 83 VAL A O 1
ATOM 657 N N . ASP A 1 84 ? -10.038 -0.982 20.451 1.00 83.38 84 ASP A N 1
ATOM 658 C CA . ASP A 1 84 ? -11.070 -0.007 20.096 1.00 83.38 84 ASP A CA 1
ATOM 659 C C . ASP A 1 84 ? -11.902 -0.498 18.919 1.00 83.38 84 ASP A C 1
ATOM 661 O O . ASP A 1 84 ? -13.130 -0.398 18.896 1.00 83.38 84 ASP A O 1
ATOM 665 N N . LEU A 1 85 ? -11.220 -1.034 17.906 1.00 87.06 85 LEU A N 1
ATOM 666 C CA . LEU A 1 85 ? -11.841 -1.281 16.618 1.00 87.06 85 LEU A CA 1
ATOM 667 C C . LEU A 1 85 ? -11.111 -2.372 15.848 1.00 87.06 85 LEU A C 1
ATOM 669 O O . LEU A 1 85 ? -9.914 -2.267 15.586 1.00 87.06 85 LEU A O 1
ATOM 673 N N . VAL A 1 86 ? -11.867 -3.375 15.416 1.00 90.25 86 VAL A N 1
ATOM 674 C CA . VAL A 1 86 ? -11.430 -4.359 14.427 1.00 90.25 86 VAL A CA 1
ATOM 675 C C . VAL A 1 86 ? -11.998 -3.957 13.071 1.00 90.25 86 VAL A C 1
ATOM 677 O O . VAL A 1 86 ? -13.216 -3.826 12.914 1.00 90.25 86 VAL A O 1
ATOM 680 N N . LYS A 1 87 ? -11.123 -3.761 12.086 1.00 92.06 87 LYS A N 1
ATOM 681 C CA . LYS A 1 87 ? -11.470 -3.367 10.718 1.00 92.06 87 LYS A CA 1
ATOM 682 C C . LYS A 1 87 ? -11.030 -4.440 9.743 1.00 92.06 87 LYS A C 1
ATOM 684 O O . LYS A 1 87 ? -9.936 -4.988 9.859 1.00 92.06 87 LYS A O 1
ATOM 689 N N . GLY A 1 88 ? -11.865 -4.676 8.747 1.00 94.50 88 GLY A N 1
ATOM 690 C CA . GLY A 1 88 ? -11.433 -5.309 7.516 1.00 94.50 88 GLY A CA 1
ATOM 691 C C . GLY A 1 88 ? -11.178 -4.252 6.450 1.00 94.50 88 GLY A C 1
ATOM 692 O O . GLY A 1 88 ? -11.824 -3.199 6.426 1.00 94.50 88 GLY A O 1
ATOM 693 N N . SER A 1 89 ? -10.256 -4.539 5.541 1.00 95.25 89 SER A N 1
ATOM 694 C CA . SER A 1 89 ? -10.173 -3.813 4.280 1.00 95.25 89 SER A CA 1
ATOM 695 C C . SER A 1 89 ? -9.989 -4.753 3.103 1.00 95.25 89 SER A C 1
ATOM 697 O O . SER A 1 89 ? -9.412 -5.831 3.235 1.00 95.25 89 SER A O 1
ATOM 699 N N . LEU A 1 90 ? -10.497 -4.340 1.948 1.00 96.94 90 LEU A N 1
ATOM 700 C CA . LEU A 1 90 ? -10.087 -4.866 0.653 1.00 96.94 90 LEU A CA 1
ATOM 701 C C . LEU A 1 90 ? -9.193 -3.830 -0.006 1.00 96.94 90 LEU A C 1
ATOM 703 O O . LEU A 1 90 ? -9.463 -2.636 0.112 1.00 96.94 90 LEU A O 1
ATOM 707 N N . PHE A 1 91 ? -8.165 -4.278 -0.711 1.00 96.88 91 PHE A N 1
ATOM 708 C CA . PHE A 1 91 ? -7.247 -3.374 -1.380 1.00 96.88 91 PHE A CA 1
ATOM 709 C C . PHE A 1 91 ? -6.886 -3.803 -2.794 1.00 96.88 91 PHE A C 1
ATOM 711 O O . PHE A 1 91 ? -6.898 -4.992 -3.127 1.00 96.88 91 PHE A O 1
ATOM 718 N N . ALA A 1 92 ? -6.5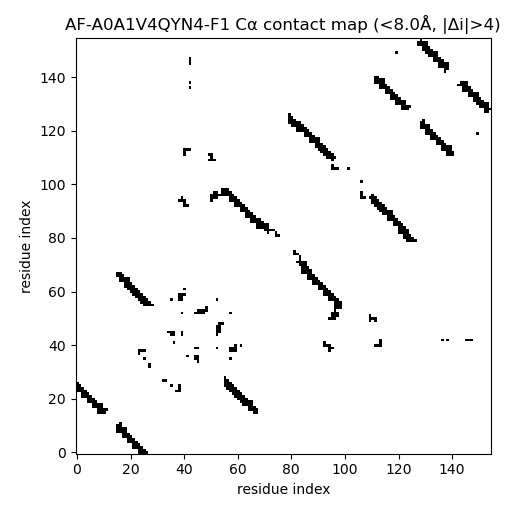18 -2.805 -3.591 1.00 97.94 92 ALA A N 1
ATOM 719 C CA . ALA A 1 92 ? -5.889 -2.943 -4.888 1.00 97.94 92 ALA A CA 1
ATOM 720 C C . ALA A 1 92 ? -4.746 -1.925 -5.008 1.00 97.94 92 ALA A C 1
ATOM 722 O O . ALA A 1 92 ? -4.983 -0.719 -5.019 1.00 97.94 92 ALA A O 1
ATOM 723 N N . ASP A 1 93 ? -3.521 -2.422 -5.132 1.00 97.38 93 ASP A N 1
ATOM 724 C CA . ASP A 1 93 ? -2.319 -1.615 -5.311 1.00 97.38 93 ASP A CA 1
ATOM 725 C C . ASP A 1 93 ? -1.826 -1.743 -6.746 1.00 97.38 93 ASP A C 1
ATOM 727 O O . ASP A 1 93 ? -1.835 -2.837 -7.308 1.00 97.38 93 ASP A O 1
ATOM 731 N N . CYS A 1 94 ? -1.340 -0.652 -7.324 1.00 97.44 94 CYS A N 1
ATOM 732 C CA . CYS A 1 94 ? -0.685 -0.628 -8.622 1.00 97.44 94 CYS A CA 1
ATOM 733 C C . CYS A 1 94 ? 0.536 0.287 -8.560 1.00 97.44 94 CYS A C 1
ATOM 735 O O . CYS A 1 94 ? 0.412 1.467 -8.226 1.00 97.44 94 CYS A O 1
ATOM 737 N N . GLY A 1 95 ? 1.716 -0.244 -8.863 1.00 97.12 95 GLY A N 1
ATOM 738 C CA . GLY A 1 95 ? 2.949 0.520 -8.747 1.00 97.12 95 GLY A CA 1
ATOM 739 C C . GLY A 1 95 ? 4.110 -0.055 -9.538 1.00 97.12 95 GLY A C 1
ATOM 740 O O . GLY A 1 95 ? 4.178 -1.257 -9.783 1.00 97.12 95 GLY A O 1
ATOM 741 N N . ALA A 1 96 ? 5.017 0.823 -9.939 1.00 97.31 96 ALA A N 1
ATOM 742 C CA . ALA A 1 96 ? 6.277 0.490 -10.590 1.00 97.31 96 ALA A CA 1
ATOM 743 C C . ALA A 1 96 ? 7.309 1.577 -10.297 1.00 97.31 96 ALA A C 1
ATOM 745 O O . ALA A 1 96 ? 6.957 2.724 -9.970 1.00 97.31 96 ALA A O 1
ATOM 746 N N . GLY A 1 97 ? 8.575 1.213 -10.454 1.00 95.56 97 GLY A N 1
ATOM 747 C CA . GLY A 1 97 ? 9.664 2.167 -10.436 1.00 95.56 97 GLY A CA 1
ATOM 748 C C . GLY A 1 97 ? 10.084 2.626 -11.826 1.00 95.56 97 GLY A C 1
ATOM 749 O O . GLY A 1 97 ? 9.610 2.142 -12.853 1.00 95.56 97 GLY A O 1
ATOM 750 N N . TRP A 1 98 ? 10.940 3.640 -11.847 1.00 95.19 98 TRP A N 1
ATOM 751 C CA . TRP A 1 98 ? 11.600 4.132 -13.050 1.00 95.19 98 TRP A CA 1
ATOM 752 C C . TRP A 1 98 ? 12.923 4.819 -12.697 1.00 95.19 98 TRP A C 1
ATOM 754 O O . TRP A 1 98 ? 13.165 5.220 -11.551 1.00 95.19 98 TRP A O 1
ATOM 764 N N . ASP A 1 99 ? 13.770 5.004 -13.707 1.00 91.25 99 ASP A N 1
ATOM 765 C CA . ASP A 1 99 ? 14.920 5.906 -13.648 1.00 91.25 99 ASP A CA 1
ATOM 766 C C . ASP A 1 99 ? 14.860 6.908 -14.811 1.00 91.25 99 ASP A C 1
ATOM 768 O O . ASP A 1 99 ? 14.236 6.660 -15.841 1.00 91.25 99 ASP A O 1
ATOM 772 N N . GLY A 1 100 ? 15.470 8.079 -14.635 1.00 89.31 100 GLY A N 1
ATOM 773 C CA . GLY A 1 100 ? 15.428 9.156 -15.626 1.00 89.31 100 GLY A CA 1
ATOM 774 C C . GLY A 1 100 ? 14.069 9.868 -15.710 1.00 89.31 100 GLY A C 1
ATOM 775 O O . GLY A 1 100 ? 13.495 10.255 -14.680 1.00 89.31 100 GLY A O 1
ATOM 776 N N . SER A 1 101 ? 13.604 10.122 -16.936 1.00 91.00 101 SER A N 1
ATOM 777 C CA . SER A 1 101 ? 12.331 10.798 -17.226 1.00 91.00 101 SER A CA 1
ATOM 778 C C . SER A 1 101 ? 11.149 9.851 -17.034 1.00 91.00 101 SER A C 1
ATOM 780 O O . SER A 1 101 ? 11.245 8.670 -17.346 1.00 91.00 101 SER A O 1
ATOM 782 N N . PHE A 1 102 ? 10.038 10.365 -16.506 1.00 92.56 102 PHE A N 1
ATOM 783 C CA . PHE A 1 102 ? 8.826 9.568 -16.333 1.00 92.56 102 PHE A CA 1
ATOM 784 C C . PHE A 1 102 ? 8.110 9.399 -17.676 1.00 92.56 102 PHE A C 1
ATOM 786 O O . PHE A 1 102 ? 7.762 10.394 -18.312 1.00 92.56 102 PHE A O 1
ATOM 793 N N . ASP A 1 103 ? 7.894 8.149 -18.071 1.00 94.06 103 ASP A N 1
ATOM 794 C CA . ASP A 1 103 ? 7.115 7.749 -19.239 1.00 94.06 103 ASP A CA 1
ATOM 795 C C . ASP A 1 103 ? 5.967 6.851 -18.767 1.00 94.06 103 ASP A C 1
ATOM 797 O O . ASP A 1 103 ? 6.198 5.799 -18.166 1.00 94.06 103 ASP A O 1
ATOM 801 N N . VAL A 1 104 ? 4.733 7.296 -19.009 1.00 92.56 104 VAL A N 1
ATOM 802 C CA . VAL A 1 104 ? 3.519 6.610 -18.556 1.00 92.56 104 VAL A CA 1
ATOM 803 C C . VAL A 1 104 ? 3.368 5.257 -19.239 1.00 92.56 104 VAL A C 1
ATOM 805 O O . VAL A 1 104 ? 3.015 4.296 -18.561 1.00 92.56 104 VAL A O 1
ATOM 808 N N . ASP A 1 105 ? 3.674 5.150 -20.532 1.00 94.69 105 ASP A N 1
ATOM 809 C CA . ASP A 1 105 ? 3.449 3.915 -21.288 1.00 94.69 105 ASP A CA 1
ATOM 810 C C . ASP A 1 105 ? 4.404 2.817 -20.802 1.00 94.69 105 ASP A C 1
ATOM 812 O O . ASP A 1 105 ? 3.972 1.719 -20.432 1.00 94.69 105 ASP A O 1
ATOM 816 N N . SER A 1 106 ? 5.696 3.150 -20.677 1.00 92.94 106 SER A N 1
ATOM 817 C CA . SER A 1 106 ? 6.693 2.245 -20.091 1.00 92.94 106 SER A CA 1
ATOM 818 C C . SER A 1 106 ? 6.365 1.893 -18.640 1.00 92.94 106 SER A C 1
ATOM 820 O O . SER A 1 106 ? 6.626 0.767 -18.208 1.00 92.94 106 SER A O 1
ATOM 822 N N . TRP A 1 107 ? 5.852 2.844 -17.859 1.00 93.81 107 TRP A N 1
ATOM 823 C CA . TRP A 1 107 ? 5.505 2.602 -16.464 1.00 93.81 107 TRP A CA 1
ATOM 824 C C . TRP A 1 107 ? 4.308 1.654 -16.354 1.00 93.81 107 TRP A C 1
ATOM 826 O O . TRP A 1 107 ? 4.362 0.686 -15.598 1.00 93.81 107 TRP A O 1
ATOM 836 N N . THR A 1 108 ? 3.255 1.863 -17.148 1.00 93.81 108 THR A N 1
ATOM 837 C CA . THR A 1 108 ? 2.057 1.013 -17.162 1.00 93.81 108 THR A CA 1
ATOM 838 C C . THR A 1 108 ? 2.368 -0.407 -17.627 1.00 93.81 108 THR A C 1
ATOM 840 O O . THR A 1 108 ? 1.847 -1.359 -17.047 1.00 93.81 108 THR A O 1
ATOM 843 N N . GLU A 1 109 ? 3.260 -0.585 -18.606 1.00 94.25 109 GLU A N 1
ATOM 844 C CA . GLU A 1 109 ? 3.682 -1.920 -19.047 1.00 94.25 109 GLU A CA 1
ATOM 845 C C . GLU A 1 109 ? 4.401 -2.699 -17.935 1.00 94.25 109 GLU A C 1
ATOM 847 O O . GLU A 1 109 ? 4.296 -3.928 -17.850 1.00 94.25 109 GLU A O 1
ATOM 852 N N . LYS A 1 110 ? 5.133 -2.001 -17.064 1.00 95.25 110 LYS A N 1
ATOM 853 C CA . LYS A 1 110 ? 5.918 -2.590 -15.972 1.00 95.25 110 LYS A CA 1
ATOM 854 C C . LYS A 1 110 ? 5.186 -2.609 -14.636 1.00 95.25 110 LYS A C 1
ATOM 856 O O . LYS A 1 110 ? 5.605 -3.353 -13.749 1.00 95.25 110 LYS A O 1
ATOM 861 N N . ALA A 1 111 ? 4.092 -1.873 -14.498 1.00 96.69 111 ALA A N 1
ATOM 862 C CA . ALA A 1 111 ? 3.327 -1.782 -13.267 1.00 96.69 111 ALA A CA 1
ATOM 863 C C . ALA A 1 111 ? 2.993 -3.167 -12.700 1.00 96.69 111 ALA A C 1
ATOM 865 O O . ALA A 1 111 ? 2.587 -4.102 -13.401 1.00 96.69 111 ALA A O 1
ATOM 866 N N . ARG A 1 112 ? 3.217 -3.305 -11.399 1.00 97.19 112 ARG A N 1
ATOM 867 C CA . ARG A 1 112 ? 2.838 -4.463 -10.610 1.00 97.19 112 ARG A CA 1
ATOM 868 C C . ARG A 1 112 ? 1.561 -4.160 -9.872 1.00 97.19 112 ARG A C 1
ATOM 870 O O . ARG A 1 112 ? 1.423 -3.111 -9.250 1.00 97.19 112 ARG A O 1
ATOM 877 N N . THR A 1 113 ? 0.632 -5.101 -9.956 1.00 97.56 113 THR A N 1
ATOM 878 C CA . THR A 1 113 ? -0.678 -4.973 -9.336 1.00 97.56 113 THR A CA 1
ATOM 879 C C . THR A 1 113 ? -0.861 -6.067 -8.307 1.00 97.56 113 THR A C 1
ATOM 881 O O . THR A 1 113 ? -0.668 -7.252 -8.610 1.00 97.56 113 THR A O 1
ATOM 884 N N . THR A 1 114 ? -1.265 -5.680 -7.103 1.00 97.50 114 THR A N 1
ATOM 885 C CA . THR A 1 114 ? -1.701 -6.621 -6.077 1.00 97.50 114 THR A CA 1
ATOM 886 C C . THR A 1 114 ? -3.116 -6.326 -5.649 1.00 97.50 114 THR A C 1
ATOM 888 O O . THR A 1 114 ? -3.569 -5.188 -5.651 1.00 97.50 114 THR A O 1
ATOM 891 N N . VAL A 1 115 ? -3.832 -7.385 -5.302 1.00 98.25 115 VAL A N 1
ATOM 892 C CA . VAL A 1 115 ? -5.159 -7.292 -4.701 1.00 98.25 115 VAL A CA 1
ATOM 893 C C . VAL A 1 115 ? -5.201 -8.182 -3.481 1.00 98.25 115 VAL A C 1
ATOM 895 O O . VAL A 1 115 ? -4.553 -9.232 -3.445 1.00 98.25 115 VAL A O 1
ATOM 898 N N . GLY A 1 116 ? -5.961 -7.788 -2.475 1.00 97.81 116 GLY A N 1
ATOM 899 C CA . GLY A 1 116 ? -6.040 -8.581 -1.266 1.00 97.81 116 GLY A CA 1
ATOM 900 C C . GLY A 1 116 ? -6.997 -8.028 -0.239 1.00 97.81 116 GLY A C 1
ATOM 901 O O . GLY A 1 116 ? -7.811 -7.146 -0.512 1.00 97.81 116 GLY A O 1
ATOM 902 N N . ALA A 1 117 ? -6.890 -8.598 0.950 1.00 97.69 117 ALA A N 1
ATOM 903 C CA . ALA A 1 117 ? -7.642 -8.186 2.111 1.00 97.69 117 ALA A CA 1
ATOM 904 C C . ALA A 1 117 ? -6.704 -8.009 3.298 1.00 97.69 117 ALA A C 1
ATOM 906 O O . ALA A 1 117 ? -5.701 -8.719 3.431 1.00 97.69 117 ALA A O 1
ATOM 907 N N . SER A 1 118 ? -7.045 -7.077 4.174 1.00 96.69 118 SER A N 1
ATOM 908 C CA . SER A 1 118 ? -6.376 -6.920 5.454 1.00 96.69 118 SER A CA 1
ATOM 909 C C . SER A 1 118 ? -7.371 -6.992 6.601 1.00 96.69 118 SER A C 1
ATOM 911 O O . SER A 1 118 ? -8.555 -6.683 6.448 1.00 96.69 118 SER A O 1
ATOM 913 N N . LEU A 1 119 ? -6.872 -7.444 7.744 1.00 96.12 119 LEU A N 1
ATOM 914 C CA . LEU A 1 119 ? -7.559 -7.401 9.020 1.00 96.12 119 LEU A CA 1
ATOM 915 C C . LEU A 1 119 ? -6.657 -6.635 9.980 1.00 96.12 119 LEU A C 1
ATOM 917 O O . LEU A 1 119 ? -5.559 -7.104 10.292 1.00 96.12 119 LEU A O 1
ATOM 921 N N . THR A 1 120 ? -7.112 -5.471 10.433 1.00 94.12 120 THR A N 1
ATOM 922 C CA . THR A 1 120 ? -6.373 -4.637 11.383 1.00 94.12 120 THR A CA 1
ATOM 923 C C . THR A 1 120 ? -7.188 -4.402 12.643 1.00 94.12 120 THR A C 1
ATOM 925 O O . THR A 1 120 ? -8.418 -4.342 12.637 1.00 94.12 120 THR A O 1
ATOM 928 N N . THR A 1 121 ? -6.483 -4.313 13.761 1.00 91.62 121 THR A N 1
ATOM 929 C CA . THR A 1 121 ? -7.037 -4.009 15.072 1.00 91.62 121 THR A CA 1
ATOM 930 C C . THR A 1 121 ? -6.360 -2.754 15.581 1.00 91.62 121 THR A C 1
ATOM 932 O O . THR A 1 121 ? -5.146 -2.738 15.786 1.00 91.62 121 THR A O 1
ATOM 935 N N . ARG A 1 122 ? -7.153 -1.706 15.802 1.00 90.19 122 ARG A N 1
ATOM 936 C CA . ARG A 1 122 ? -6.720 -0.525 16.539 1.00 90.19 122 ARG A CA 1
ATOM 937 C C . ARG A 1 122 ? -6.865 -0.816 18.025 1.00 90.19 122 ARG A C 1
ATOM 939 O O . ARG A 1 122 ? -7.945 -1.171 18.499 1.00 90.19 122 ARG A O 1
ATOM 946 N N . SER A 1 123 ? -5.760 -0.676 18.732 1.00 88.00 123 SER A N 1
ATOM 947 C CA . SER A 1 123 ? -5.642 -0.895 20.165 1.00 88.00 123 SER A CA 1
ATOM 948 C C . SER A 1 123 ? -4.831 0.227 20.791 1.00 88.00 123 SER A C 1
ATOM 950 O O . SER A 1 123 ? -4.187 0.998 20.087 1.00 88.00 123 SER A O 1
ATOM 952 N N . SER A 1 124 ? -4.827 0.311 22.109 1.00 85.62 124 SER A N 1
ATOM 953 C CA . SER A 1 124 ? -3.922 1.182 22.843 1.00 85.62 124 SER A CA 1
ATOM 954 C C . SER A 1 124 ? -3.253 0.389 23.941 1.00 85.62 124 SER A C 1
ATOM 956 O O . SER A 1 124 ? -3.905 -0.361 24.675 1.00 85.62 124 SER A O 1
ATOM 958 N N . ILE A 1 125 ? -1.940 0.560 24.037 1.00 83.75 125 ILE A N 1
ATOM 959 C CA . ILE A 1 125 ? -1.101 -0.082 25.037 1.00 83.75 125 ILE A CA 1
ATOM 960 C C . ILE A 1 125 ? -0.439 1.011 25.848 1.00 83.75 125 ILE A C 1
ATOM 962 O O . ILE A 1 125 ? 0.335 1.790 25.306 1.00 83.75 125 ILE A O 1
ATOM 966 N N . LEU A 1 126 ? -0.738 1.085 27.145 1.00 83.19 126 LEU A N 1
ATOM 967 C CA . LEU A 1 126 ? -0.202 2.123 28.035 1.00 83.19 126 LEU A CA 1
ATOM 968 C C . LEU A 1 126 ? -0.479 3.555 27.533 1.00 83.19 126 LEU A C 1
ATOM 970 O O . LEU A 1 126 ? 0.320 4.459 27.760 1.00 83.19 126 LEU A O 1
ATOM 974 N N . GLY A 1 127 ? -1.599 3.763 26.834 1.00 78.50 127 GLY A N 1
ATOM 975 C CA . GLY A 1 127 ? -1.940 5.049 26.221 1.00 78.50 127 GLY A CA 1
ATOM 976 C C . GLY A 1 127 ? -1.275 5.308 24.866 1.00 78.50 127 GLY A C 1
ATOM 977 O O . GLY A 1 127 ? -1.500 6.369 24.293 1.00 78.50 127 GLY A O 1
ATOM 978 N N . ILE A 1 128 ? -0.484 4.365 24.344 1.00 84.81 128 ILE A N 1
ATOM 979 C CA . ILE A 1 128 ? 0.099 4.428 23.003 1.00 84.81 128 ILE A CA 1
ATOM 980 C C . ILE A 1 128 ? -0.855 3.728 22.030 1.00 84.81 128 ILE A C 1
ATOM 982 O O . ILE A 1 128 ? -0.995 2.502 22.106 1.00 84.81 128 ILE A O 1
ATOM 986 N N . PRO A 1 129 ? -1.499 4.462 21.111 1.00 87.00 129 PRO A N 1
ATOM 987 C CA . PRO A 1 129 ? -2.358 3.859 20.108 1.00 87.00 129 PRO A CA 1
ATOM 988 C C . PRO A 1 129 ? -1.516 3.112 19.062 1.00 87.00 129 PRO A C 1
ATOM 990 O O . PRO A 1 129 ? -0.579 3.637 18.459 1.00 87.00 129 PRO A O 1
ATOM 993 N N . LEU A 1 130 ? -1.865 1.849 18.860 1.00 90.44 130 LEU A N 1
ATOM 994 C CA . LEU A 1 130 ? -1.189 0.893 17.998 1.00 90.44 130 LEU A CA 1
ATOM 995 C C . LEU A 1 130 ? -2.209 0.252 17.064 1.00 90.44 130 LEU A C 1
ATOM 997 O O . LEU A 1 130 ? -3.277 -0.191 17.495 1.00 90.44 130 LEU A O 1
ATOM 1001 N N . GLU A 1 131 ? -1.857 0.147 15.792 1.00 91.50 131 GLU A N 1
ATOM 1002 C CA . GLU A 1 131 ? -2.591 -0.645 14.819 1.00 91.50 131 GLU A CA 1
ATOM 1003 C C . GLU A 1 131 ? -1.770 -1.886 14.462 1.00 91.50 131 GLU A C 1
ATOM 1005 O O . GLU A 1 131 ? -0.635 -1.806 13.994 1.00 91.50 131 GLU A O 1
ATOM 1010 N N . ILE A 1 132 ? -2.337 -3.056 14.749 1.00 92.62 132 ILE A N 1
ATOM 1011 C CA . ILE A 1 132 ? -1.716 -4.355 14.483 1.00 92.62 132 ILE A CA 1
ATOM 1012 C C . ILE A 1 132 ? -2.627 -5.109 13.534 1.00 92.62 132 ILE A C 1
ATOM 1014 O O . ILE A 1 132 ? -3.844 -5.134 13.719 1.00 92.62 132 ILE A O 1
ATOM 1018 N N . GLY A 1 133 ? -2.058 -5.765 12.535 1.00 93.75 133 GLY A N 1
ATOM 1019 C CA . GLY A 1 133 ? -2.859 -6.535 11.609 1.00 93.75 133 GLY A CA 1
ATOM 1020 C C . GLY A 1 133 ? -2.076 -7.489 10.741 1.00 93.75 133 GLY A C 1
ATOM 1021 O O . GLY A 1 133 ? -0.865 -7.677 10.867 1.00 93.75 133 GLY A O 1
ATOM 1022 N N . MET A 1 134 ? -2.814 -8.089 9.825 1.00 96.56 134 MET A N 1
ATOM 1023 C CA . MET A 1 134 ? -2.271 -8.926 8.775 1.00 96.56 134 MET A CA 1
ATOM 1024 C C . MET A 1 134 ? -2.945 -8.584 7.456 1.00 96.56 134 MET A C 1
ATOM 1026 O O . MET A 1 134 ? -4.144 -8.310 7.411 1.00 96.56 134 MET A O 1
ATOM 1030 N N . ALA A 1 135 ? -2.181 -8.642 6.376 1.00 96.25 135 ALA A N 1
ATOM 1031 C CA . ALA A 1 135 ? -2.703 -8.602 5.025 1.00 96.25 135 ALA A CA 1
ATOM 1032 C C . ALA A 1 135 ? -2.372 -9.904 4.310 1.00 96.25 135 ALA A C 1
ATOM 1034 O O . ALA A 1 135 ? -1.296 -10.479 4.478 1.00 96.25 135 ALA A O 1
ATOM 1035 N N . VAL A 1 136 ? -3.314 -10.359 3.498 1.00 97.69 136 VAL A N 1
ATOM 1036 C CA . VAL A 1 136 ? -3.144 -11.478 2.581 1.00 97.69 136 VAL A CA 1
ATOM 1037 C C . VAL A 1 136 ? -3.584 -11.027 1.205 1.00 97.69 136 VAL A C 1
ATOM 1039 O O . VAL A 1 136 ? -4.566 -10.299 1.058 1.00 97.69 136 VAL A O 1
ATOM 1042 N N . GLY A 1 137 ? -2.862 -11.449 0.180 1.00 97.50 137 GLY A N 1
ATOM 1043 C CA . GLY A 1 137 ? -3.164 -10.992 -1.164 1.00 97.50 137 GLY A CA 1
ATOM 1044 C C . GLY A 1 137 ? -2.528 -11.828 -2.250 1.00 97.50 137 GLY A C 1
ATOM 1045 O O . GLY A 1 137 ? -1.927 -12.881 -2.014 1.00 97.50 137 GLY A O 1
ATOM 1046 N N . TYR A 1 138 ? -2.702 -11.339 -3.468 1.00 97.81 138 TYR A N 1
ATOM 1047 C CA . TYR A 1 138 ? -2.274 -11.982 -4.690 1.00 97.81 138 TYR A CA 1
ATOM 1048 C C . TYR A 1 138 ? -1.604 -10.970 -5.615 1.00 97.81 138 TYR A C 1
ATOM 1050 O O . TYR A 1 138 ? -2.166 -9.917 -5.917 1.00 97.81 138 TYR A O 1
ATOM 1058 N N . LYS A 1 139 ? -0.400 -11.312 -6.073 1.00 97.50 139 LYS A N 1
ATOM 1059 C CA . LYS A 1 139 ? 0.346 -10.610 -7.116 1.00 97.50 139 LYS A CA 1
ATOM 1060 C C . LYS A 1 139 ? -0.204 -11.045 -8.466 1.00 97.50 139 LYS A C 1
ATOM 1062 O O . LYS A 1 139 ? -0.032 -12.202 -8.852 1.00 97.50 139 LYS A O 1
ATOM 1067 N N . ILE A 1 140 ? -0.885 -10.143 -9.172 1.00 96.00 140 ILE A N 1
ATOM 1068 C CA . ILE A 1 140 ? -1.634 -10.494 -10.388 1.00 96.00 140 ILE A CA 1
ATOM 1069 C C . ILE A 1 140 ? -0.696 -11.010 -11.483 1.00 96.00 140 ILE A C 1
ATOM 1071 O O . ILE A 1 140 ? -0.998 -12.013 -12.131 1.00 96.00 140 ILE A O 1
ATOM 1075 N N . ARG A 1 141 ? 0.452 -10.352 -11.676 1.00 93.69 141 ARG A N 1
ATOM 1076 C CA . ARG A 1 141 ? 1.361 -10.655 -12.786 1.00 93.69 141 ARG A CA 1
ATOM 1077 C C . ARG A 1 141 ? 2.187 -11.918 -12.540 1.00 93.69 141 ARG A C 1
ATOM 1079 O O . ARG A 1 141 ? 2.268 -12.777 -13.411 1.00 93.69 141 ARG A O 1
ATOM 1086 N N . GLU A 1 142 ? 2.736 -12.062 -11.340 1.00 94.38 142 GLU A N 1
ATOM 1087 C CA . GLU A 1 142 ? 3.558 -13.201 -10.909 1.00 94.38 142 GLU A CA 1
ATOM 1088 C C . GLU A 1 142 ? 2.720 -14.424 -10.526 1.00 94.38 142 GLU A C 1
ATOM 1090 O O . GLU A 1 142 ? 3.260 -15.507 -10.314 1.00 94.38 142 GLU A O 1
ATOM 1095 N N . LYS A 1 143 ? 1.396 -14.266 -10.424 1.00 95.81 143 LYS A N 1
ATOM 1096 C CA . LYS A 1 143 ? 0.459 -15.316 -10.016 1.00 95.81 143 LYS A CA 1
ATOM 1097 C C . LYS A 1 143 ? 0.776 -15.923 -8.643 1.00 95.81 143 LYS A C 1
ATOM 1099 O O . LYS A 1 143 ? 0.513 -17.103 -8.394 1.00 95.81 143 LYS A O 1
ATOM 1104 N N . GLN A 1 144 ? 1.299 -15.106 -7.732 1.00 97.25 144 GLN A N 1
ATOM 1105 C CA . GLN A 1 144 ? 1.813 -15.540 -6.434 1.00 97.25 144 GLN A CA 1
ATOM 1106 C C . GLN A 1 144 ? 0.996 -14.961 -5.274 1.00 97.25 144 GLN A C 1
ATOM 1108 O O . GLN A 1 144 ? 0.609 -13.796 -5.287 1.00 97.25 144 GLN A O 1
ATOM 1113 N N . ARG A 1 145 ? 0.760 -15.770 -4.236 1.00 97.19 145 ARG A N 1
ATOM 1114 C CA . ARG A 1 145 ? 0.138 -15.324 -2.979 1.00 97.19 145 ARG A CA 1
ATOM 1115 C C . ARG A 1 145 ? 1.179 -14.726 -2.038 1.00 97.19 145 ARG A C 1
ATOM 1117 O O . ARG A 1 145 ? 2.320 -15.180 -2.022 1.00 97.19 145 ARG A O 1
ATOM 1124 N N . PHE A 1 146 ? 0.766 -13.776 -1.212 1.00 96.50 146 PHE A N 1
ATOM 1125 C CA . PHE A 1 146 ? 1.595 -13.253 -0.131 1.00 96.50 146 PHE A CA 1
ATOM 1126 C C . PHE A 1 146 ? 0.791 -13.079 1.156 1.00 96.50 146 PHE A C 1
ATOM 1128 O O . PHE A 1 146 ? -0.439 -12.989 1.140 1.00 96.50 146 PHE A O 1
ATOM 1135 N N . SER A 1 147 ? 1.521 -13.002 2.263 1.00 96.50 147 SER A N 1
ATOM 1136 C CA . SER A 1 147 ? 1.015 -12.602 3.570 1.00 96.50 147 SER A CA 1
ATOM 1137 C C . SER A 1 147 ? 2.014 -11.651 4.214 1.00 96.50 147 SER A C 1
ATOM 1139 O O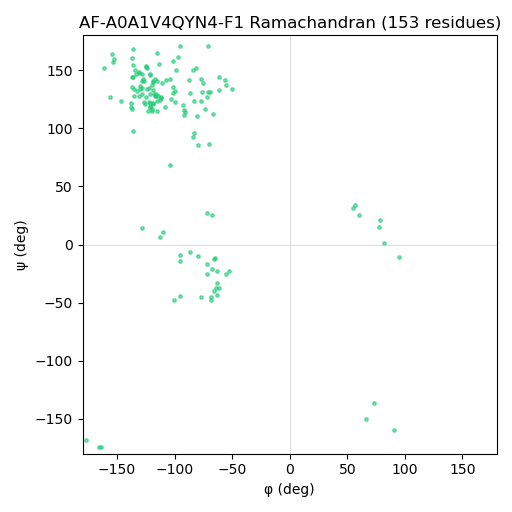 . SER A 1 147 ? 3.213 -11.927 4.191 1.00 96.50 147 SER A O 1
ATOM 1141 N N . SER A 1 148 ? 1.536 -10.564 4.804 1.00 93.31 148 SER A N 1
ATOM 1142 C CA . SER A 1 148 ? 2.369 -9.588 5.505 1.00 93.31 148 SER A CA 1
ATOM 1143 C C . SER A 1 148 ? 1.757 -9.223 6.849 1.00 93.31 148 SER A C 1
ATOM 1145 O O . SER A 1 148 ? 0.536 -9.164 6.989 1.00 93.31 148 SER A O 1
ATOM 1147 N N . LEU A 1 149 ? 2.612 -8.952 7.830 1.00 93.44 149 LEU A N 1
ATOM 1148 C CA . LEU A 1 149 ? 2.201 -8.371 9.103 1.00 93.44 149 LEU A CA 1
ATOM 1149 C C . LEU A 1 149 ? 2.203 -6.847 8.989 1.00 93.44 149 LEU A C 1
ATOM 1151 O O . LEU A 1 149 ? 3.078 -6.272 8.345 1.00 93.44 149 LEU A O 1
ATOM 1155 N N . ILE A 1 150 ? 1.213 -6.217 9.609 1.00 90.94 150 ILE A N 1
ATOM 1156 C CA . ILE A 1 150 ? 1.069 -4.767 9.699 1.00 90.94 150 ILE A CA 1
ATOM 1157 C C . ILE A 1 150 ? 1.277 -4.392 11.161 1.00 90.94 150 ILE A C 1
ATOM 1159 O O . ILE A 1 150 ? 0.631 -4.953 12.048 1.00 90.94 150 ILE A O 1
ATOM 1163 N N . LEU A 1 151 ? 2.185 -3.454 11.400 1.00 89.69 151 LEU A N 1
ATOM 1164 C CA . LEU A 1 151 ? 2.393 -2.833 12.698 1.00 89.69 151 LEU A CA 1
ATOM 1165 C C . LEU A 1 151 ? 2.602 -1.341 12.467 1.00 89.69 151 LEU A C 1
ATOM 1167 O O . LEU A 1 151 ? 3.561 -0.946 11.808 1.00 89.69 151 LEU A O 1
ATOM 1171 N N . GLU A 1 152 ? 1.712 -0.532 13.019 1.00 86.88 152 GLU A N 1
ATOM 1172 C CA . GLU A 1 152 ? 1.739 0.917 12.890 1.00 86.88 152 GLU A CA 1
ATOM 1173 C C . GLU A 1 152 ? 1.537 1.561 14.264 1.00 86.88 152 GLU A C 1
ATOM 1175 O O . GLU A 1 152 ? 0.648 1.183 15.030 1.00 86.88 152 GLU A O 1
ATOM 1180 N N . VAL A 1 153 ? 2.390 2.530 14.590 1.00 85.12 153 VAL A N 1
ATOM 1181 C CA . VAL A 1 153 ? 2.217 3.396 15.760 1.00 85.12 153 VAL A CA 1
ATOM 1182 C C . VAL A 1 153 ? 1.468 4.630 15.286 1.00 85.12 153 VAL A C 1
ATOM 1184 O O . VAL A 1 153 ? 1.948 5.333 14.399 1.00 85.12 153 VAL A O 1
ATOM 1187 N N . LEU A 1 154 ? 0.296 4.885 15.860 1.00 78.56 154 LEU A N 1
ATOM 1188 C CA . LEU A 1 154 ? -0.527 6.031 15.489 1.00 78.56 154 LEU A CA 1
ATOM 1189 C C . LEU A 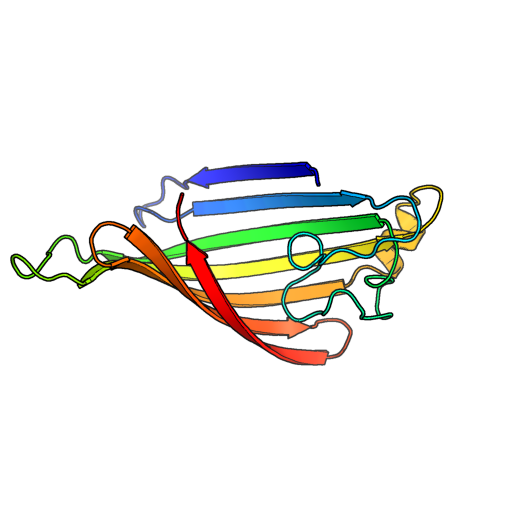1 154 ? -0.008 7.252 16.270 1.00 78.56 154 LEU A C 1
ATOM 1191 O O . LEU A 1 154 ? -0.317 7.412 17.445 1.00 78.56 154 LEU A O 1
ATOM 1195 N N . LEU A 1 155 ? 0.856 8.063 15.658 1.00 67.25 155 LEU A N 1
ATOM 1196 C CA . LEU A 1 155 ? 1.422 9.270 16.284 1.00 67.25 155 LEU A CA 1
ATOM 1197 C C . LEU A 1 155 ? 0.529 10.501 16.095 1.00 67.25 155 LEU A C 1
ATOM 1199 O O . LEU A 1 155 ? -0.096 10.621 15.017 1.00 67.25 155 LEU A O 1
#

Secondary structure (DSSP, 8-state):
-EEEEEEEE---SSTT-EEEEEEEEEE--SS-----TTSS-TT--TT-TTTTTTSSEEEEEEEEEEEEEEE-----TT-SEEEEEEEEEEEEEEEEEESSS--HHHHHHH-EEEEEEEEEEEEEETTEEEEEEEEEEEETTTTEEEEEEEEEE--

pLDDT: mean 88.09, std 10.79, range [52.66, 98.25]

Sequence (155 aa):
NTILSANQFVPSPLKHHGFGLTASIQQQSGLLYYNKSMSIPRGYSSDDEAGDLDLKKNLLTSLEYHFPILYTDRGLGLMLYHVDLVKGSLFADCGAGWDGSFDVDSWTEKARTTVGASLTTRSSILGIPLEIGMAVGYKIREKQRFSSLILEVLL

Radius of gyration: 17.59 Å; Cα contacts (8 Å, |Δi|>4): 381; chains: 1; bounding box: 52×28×56 Å

Solvent-accessible surface area (backbone atoms only — not comparable to full-atom values): 8269 Å² total; per-residue (Å²): 115,50,77,50,76,51,75,48,73,48,96,47,97,60,75,76,29,31,38,38,42,36,40,20,42,34,71,59,77,84,90,73,88,74,91,38,73,84,21,45,31,77,83,65,56,48,74,32,66,78,25,33,36,46,44,51,25,28,37,18,41,36,42,36,41,39,38,72,74,42,78,38,95,62,69,77,73,93,53,56,64,37,58,48,36,36,32,38,33,41,40,40,23,40,17,27,22,45,71,89,74,92,49,68,68,68,36,62,76,36,41,38,40,22,39,37,40,33,44,38,34,38,28,31,50,78,84,44,42,33,38,43,32,40,36,41,35,35,33,66,84,80,73,40,77,42,73,48,80,43,78,43,75,66,126

Nearest PDB structures (foldseek):
  4zgv-assembly2_B  TM=2.955E-01  e=6.608E-01  Pectobacterium atrosepticum SCRI1043
  3m8d-assembly1_A  TM=3.871E-01  e=7.266E+00  Escherichia coli
  1by5-assembly1_A  TM=2.376E-01  e=1.187E+00  Escherichia coli
  1nqg-assembly1_A  TM=2.585E-01  e=5.004E+00  Escherichia coli
  6i97-assembly1_A  TM=2.176E-01  e=4.745E+00  Pseudomonas aeruginosa

Foldseek 3Di:
DDKDKDKAADPDPQPPKIKIKIKDKFAADDDDDDFCCVQADPPDGCCDPQQPSVDRIKIKIKMKIKHWDDAPVDDPPPDQKFWGTKMKMKMKMKMHGDPDDDDPVSNNVRIKIKIWMKIWIFMGGNNWTKIWIKIWIATPPVRDIDIDIDIDTDD